Protein AF-A0A7Y8SUD5-F1 (afdb_monomer_lite)

Radius of gyration: 25.75 Å; chains: 1; bounding box: 34×18×96 Å

pLDDT: mean 75.2, std 17.68, range [46.75, 94.88]

Sequence (89 aa):
MSFRYLQSLFFKSASFQHAIEREQRAPHPDWMRLLQLKKRRLVIKDKLYRQVIAPAGNVRLAPVPILRRPFPRNVAARSRSHAPHDFPY

Secondary structure (DSSP, 8-state):
--HHHHHHHHHHHHHHHHHHHHHHTSSS--HHHHHHHHHHHHHHHHHHHHHHTGGGS----PPPP---PPP------------------

Structure (mmCIF, N/CA/C/O backbone):
data_AF-A0A7Y8SUD5-F1
#
_entry.id   AF-A0A7Y8SUD5-F1
#
loop_
_atom_site.group_PDB
_atom_site.id
_atom_site.type_symbol
_atom_site.label_atom_id
_atom_site.label_alt_id
_atom_site.label_comp_id
_atom_site.label_asym_id
_atom_site.label_entity_id
_atom_site.label_seq_id
_atom_site.pdbx_PDB_ins_code
_atom_site.Cartn_x
_atom_site.Cartn_y
_atom_site.Cartn_z
_atom_site.occupancy
_atom_site.B_iso_or_equiv
_atom_site.auth_seq_id
_atom_site.auth_comp_id
_atom_site.auth_asym_id
_atom_site.auth_atom_id
_atom_site.pdbx_PDB_model_num
ATOM 1 N N . MET A 1 1 ? -5.968 -0.131 22.676 1.00 60.81 1 MET A N 1
ATOM 2 C CA . MET A 1 1 ? -5.020 -0.243 21.539 1.00 60.81 1 MET A CA 1
ATOM 3 C C . MET A 1 1 ? -3.787 0.591 21.853 1.00 60.81 1 MET A C 1
ATOM 5 O O . MET A 1 1 ? -3.954 1.719 22.290 1.00 60.81 1 MET A O 1
ATOM 9 N N . SER A 1 2 ? -2.572 0.057 21.690 1.00 79.25 2 SER A N 1
ATOM 10 C CA . SER A 1 2 ? -1.344 0.816 21.988 1.00 79.25 2 SER A CA 1
ATOM 11 C C . SER A 1 2 ? -0.947 1.701 20.804 1.00 79.25 2 SER A C 1
ATOM 13 O O . SER A 1 2 ? -0.821 1.210 19.681 1.00 79.25 2 SER A O 1
ATOM 15 N N . PHE A 1 3 ? -0.702 2.990 21.053 1.00 81.88 3 PHE A N 1
ATOM 16 C CA . PHE A 1 3 ? -0.238 3.958 20.049 1.00 81.88 3 PHE A CA 1
ATOM 17 C C . PHE A 1 3 ? 1.008 3.467 19.290 1.00 81.88 3 PHE A C 1
ATOM 19 O O . PHE A 1 3 ? 1.074 3.557 18.065 1.00 81.88 3 PHE A O 1
ATOM 26 N N . ARG A 1 4 ? 1.946 2.825 20.001 1.00 86.62 4 ARG A N 1
ATOM 27 C CA . ARG A 1 4 ? 3.175 2.248 19.425 1.00 86.62 4 ARG A CA 1
ATOM 28 C C . ARG A 1 4 ? 2.887 1.194 18.355 1.00 86.62 4 ARG A C 1
ATOM 30 O O . ARG A 1 4 ? 3.610 1.080 17.368 1.00 86.62 4 ARG A O 1
ATOM 37 N N . TYR A 1 5 ? 1.817 0.426 18.533 1.00 84.88 5 TYR A N 1
ATOM 38 C CA . TYR A 1 5 ? 1.441 -0.617 17.589 1.00 84.88 5 TYR A CA 1
ATOM 39 C C . TYR A 1 5 ? 0.841 -0.032 16.304 1.00 84.88 5 TYR A C 1
ATOM 41 O O . TYR A 1 5 ? 1.257 -0.431 15.214 1.00 84.88 5 TYR A O 1
ATOM 49 N N . LEU A 1 6 ? -0.030 0.977 16.407 1.00 85.69 6 LEU A N 1
ATOM 50 C CA . LEU A 1 6 ? -0.523 1.720 15.241 1.00 85.69 6 LEU A CA 1
ATOM 51 C C . LEU A 1 6 ? 0.624 2.399 14.486 1.00 85.69 6 LEU A C 1
ATOM 53 O O . LEU A 1 6 ? 0.733 2.241 13.271 1.00 85.69 6 LEU A O 1
ATOM 57 N N . GLN A 1 7 ? 1.532 3.063 15.203 1.00 88.44 7 GLN A N 1
ATOM 58 C CA . GLN A 1 7 ? 2.726 3.681 14.623 1.00 88.44 7 GLN A CA 1
ATOM 59 C C . GLN A 1 7 ? 3.579 2.656 13.857 1.00 88.44 7 GLN A C 1
ATOM 61 O O . GLN A 1 7 ? 4.011 2.919 12.734 1.00 88.44 7 GLN A O 1
ATOM 66 N N . SER A 1 8 ? 3.753 1.448 14.405 1.00 91.56 8 SER A N 1
ATOM 67 C CA . SER A 1 8 ? 4.479 0.370 13.726 1.00 91.56 8 SER A CA 1
ATOM 68 C C . SER A 1 8 ? 3.799 -0.085 12.427 1.00 91.56 8 SER A C 1
ATOM 70 O O . SER A 1 8 ? 4.478 -0.398 11.448 1.00 91.56 8 SER A O 1
ATOM 72 N N . LEU A 1 9 ? 2.462 -0.106 12.385 1.00 88.19 9 LEU A N 1
ATOM 73 C CA . LEU A 1 9 ? 1.698 -0.460 11.189 1.00 88.19 9 LEU A CA 1
ATOM 74 C C . LEU A 1 9 ? 1.785 0.638 10.122 1.00 88.19 9 LEU A C 1
ATOM 76 O O . LEU A 1 9 ? 1.946 0.315 8.945 1.00 88.19 9 LEU A O 1
ATOM 80 N N . PHE A 1 10 ? 1.751 1.913 10.520 1.00 89.38 10 PHE A N 1
ATOM 81 C CA . PHE A 1 10 ? 1.991 3.041 9.614 1.00 89.38 10 PHE A CA 1
ATOM 82 C C . PHE A 1 10 ? 3.395 2.999 9.013 1.00 89.38 10 PHE A C 1
ATOM 84 O O . PHE A 1 10 ? 3.545 3.094 7.798 1.00 89.38 10 PHE A O 1
ATOM 91 N N . PHE A 1 11 ? 4.420 2.768 9.834 1.00 93.50 11 PHE A N 1
ATOM 92 C CA . PHE A 1 11 ? 5.792 2.684 9.340 1.00 93.50 11 PHE A CA 1
ATOM 93 C C . PHE A 1 11 ? 5.971 1.524 8.351 1.00 93.50 11 PHE A C 1
ATOM 95 O O . PHE A 1 11 ? 6.555 1.679 7.277 1.00 93.50 11 PHE A O 1
ATOM 102 N N . LYS A 1 12 ? 5.393 0.357 8.662 1.00 92.44 12 LYS A N 1
ATOM 103 C CA . LYS A 1 12 ? 5.415 -0.797 7.755 1.00 92.44 12 LYS A CA 1
ATOM 104 C C . LYS A 1 12 ? 4.676 -0.517 6.445 1.00 92.44 12 LYS A C 1
ATOM 106 O O . LYS A 1 12 ? 5.147 -0.936 5.392 1.00 92.44 12 LYS A O 1
ATOM 111 N N . SER A 1 13 ? 3.540 0.183 6.479 1.00 91.38 13 SER A N 1
ATOM 112 C CA . SER A 1 13 ? 2.795 0.516 5.257 1.00 91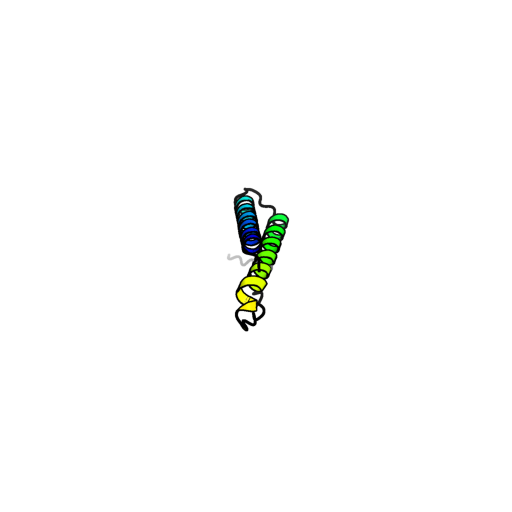.38 13 SER A CA 1
ATOM 113 C C . SER A 1 13 ? 3.577 1.478 4.354 1.00 91.38 13 SER A C 1
ATOM 115 O O . SER A 1 13 ? 3.625 1.255 3.142 1.00 91.38 13 SER A O 1
ATOM 117 N N . ALA A 1 14 ? 4.254 2.471 4.941 1.00 92.50 14 ALA A N 1
ATOM 118 C CA . ALA A 1 14 ? 5.137 3.396 4.234 1.00 92.50 14 ALA A CA 1
ATOM 119 C C . ALA A 1 14 ? 6.345 2.674 3.615 1.00 92.50 14 ALA A C 1
ATOM 121 O O . ALA A 1 14 ? 6.674 2.900 2.453 1.00 92.50 14 ALA A O 1
ATOM 122 N N . SER A 1 15 ? 6.950 1.731 4.345 1.00 94.81 15 SER A N 1
ATOM 123 C CA . SER A 1 15 ? 8.047 0.902 3.830 1.00 94.81 15 SER A CA 1
ATOM 124 C C . SER A 1 15 ? 7.630 0.084 2.599 1.00 94.81 15 SER A C 1
ATOM 126 O O . SER A 1 15 ? 8.338 0.080 1.590 1.00 94.81 15 SER A O 1
ATOM 128 N N . PHE A 1 16 ? 6.447 -0.547 2.623 1.00 92.75 16 PHE A N 1
ATOM 129 C CA . PHE A 1 16 ? 5.929 -1.253 1.446 1.00 92.75 16 PHE A CA 1
ATOM 130 C C . PHE A 1 16 ? 5.637 -0.313 0.278 1.00 92.75 16 PHE A C 1
ATOM 132 O O . PHE A 1 16 ? 5.893 -0.684 -0.863 1.00 92.75 16 PHE A O 1
ATOM 139 N N . GLN A 1 17 ? 5.125 0.890 0.543 1.00 93.19 17 GLN A N 1
ATOM 140 C CA . GLN A 1 17 ? 4.885 1.886 -0.498 1.00 93.19 17 GLN A CA 1
ATOM 141 C C . GLN A 1 17 ? 6.193 2.302 -1.183 1.00 93.19 17 GLN A C 1
ATOM 143 O O . GLN A 1 17 ? 6.270 2.264 -2.408 1.00 93.19 17 GLN A O 1
ATOM 148 N N . HIS A 1 18 ? 7.241 2.581 -0.407 1.00 94.88 18 HIS A N 1
ATOM 149 C CA . HIS A 1 18 ? 8.555 2.916 -0.948 1.00 94.88 18 HIS A CA 1
ATOM 150 C C . HIS A 1 18 ? 9.156 1.766 -1.774 1.00 94.88 18 HIS A C 1
ATOM 152 O O . HIS A 1 18 ? 9.725 1.988 -2.840 1.00 94.88 18 HIS A O 1
ATOM 158 N N . ALA A 1 19 ? 8.995 0.518 -1.319 1.00 92.88 19 ALA A N 1
ATOM 159 C CA . ALA A 1 19 ? 9.449 -0.655 -2.066 1.00 92.88 19 ALA A CA 1
ATOM 160 C C . ALA A 1 19 ? 8.697 -0.831 -3.397 1.00 92.88 19 ALA A C 1
ATOM 162 O O . ALA A 1 19 ? 9.314 -1.181 -4.399 1.00 92.88 19 ALA A O 1
ATOM 163 N N . ILE A 1 20 ? 7.385 -0.564 -3.424 1.00 93.25 20 ILE A N 1
ATOM 164 C CA . ILE A 1 20 ? 6.583 -0.591 -4.656 1.00 93.25 20 ILE A CA 1
ATOM 165 C C . ILE A 1 20 ? 7.068 0.487 -5.621 1.00 93.25 20 ILE A C 1
ATOM 167 O O . ILE A 1 20 ? 7.291 0.188 -6.786 1.00 93.25 20 ILE A O 1
ATOM 171 N N . GLU A 1 21 ? 7.251 1.719 -5.148 1.00 94.81 21 GLU A N 1
ATOM 172 C CA . GLU A 1 21 ? 7.714 2.831 -5.983 1.00 94.81 21 GLU A CA 1
ATOM 173 C C . GLU A 1 21 ? 9.104 2.567 -6.564 1.00 94.81 21 GLU A C 1
ATOM 175 O O . GLU A 1 21 ? 9.340 2.835 -7.740 1.00 94.81 21 GLU A O 1
ATOM 180 N N . ARG A 1 22 ? 10.009 1.991 -5.765 1.00 94.25 22 ARG A N 1
ATOM 181 C CA . ARG A 1 22 ? 11.344 1.595 -6.222 1.00 94.25 22 ARG A CA 1
ATOM 182 C C . ARG A 1 22 ? 11.273 0.531 -7.316 1.00 94.25 22 ARG A C 1
ATOM 184 O O . ARG A 1 22 ? 11.924 0.683 -8.341 1.00 94.25 22 ARG A O 1
ATOM 191 N N . GLU A 1 23 ? 10.478 -0.516 -7.108 1.00 91.62 23 GLU A N 1
ATOM 192 C CA . GLU A 1 23 ? 10.330 -1.612 -8.070 1.00 91.62 23 GLU A CA 1
ATOM 193 C C . GLU A 1 23 ? 9.611 -1.152 -9.349 1.00 91.62 23 GLU A C 1
ATOM 195 O O . GLU A 1 23 ? 9.986 -1.552 -10.441 1.00 91.62 23 GLU A O 1
ATOM 200 N N . GLN A 1 24 ? 8.627 -0.252 -9.247 1.00 92.19 24 GLN A N 1
ATOM 201 C CA . GLN A 1 24 ? 7.930 0.320 -10.409 1.00 92.19 24 GLN A CA 1
ATOM 202 C C . GLN A 1 24 ? 8.811 1.234 -11.261 1.00 92.19 24 GLN A C 1
ATOM 204 O O . GLN A 1 24 ? 8.557 1.371 -12.454 1.00 92.19 24 GLN A O 1
ATOM 209 N N . ARG A 1 25 ? 9.806 1.886 -10.653 1.00 93.50 25 ARG A N 1
ATOM 210 C CA . ARG A 1 25 ? 10.773 2.738 -11.359 1.00 93.50 25 ARG A CA 1
ATOM 211 C C . ARG A 1 25 ? 11.926 1.945 -11.975 1.00 93.50 25 ARG A C 1
ATOM 213 O O . ARG A 1 25 ? 12.730 2.534 -12.691 1.00 93.50 25 ARG A O 1
ATOM 220 N N . ALA A 1 26 ? 12.036 0.647 -11.691 1.00 91.50 26 ALA A N 1
ATOM 221 C CA . ALA A 1 26 ? 13.072 -0.187 -12.281 1.00 91.50 26 ALA A CA 1
ATOM 222 C C . ALA A 1 26 ? 12.830 -0.360 -13.796 1.00 91.50 26 ALA A C 1
ATOM 224 O O . ALA A 1 26 ? 11.679 -0.483 -14.215 1.00 91.50 26 ALA A O 1
ATOM 225 N N . PRO A 1 27 ? 13.891 -0.420 -14.622 1.00 89.06 27 PRO A N 1
ATOM 226 C CA . PRO A 1 27 ? 13.766 -0.626 -16.069 1.00 89.06 27 PRO A CA 1
ATOM 227 C C . PRO A 1 27 ? 13.153 -1.991 -16.426 1.00 89.06 27 PRO A C 1
ATOM 229 O O . PRO A 1 27 ? 12.495 -2.129 -17.454 1.00 89.06 27 PRO A O 1
ATOM 232 N N . HIS A 1 28 ? 13.315 -2.983 -15.546 1.00 88.44 28 HIS A N 1
ATOM 233 C CA . HIS A 1 28 ? 12.699 -4.303 -15.655 1.00 88.44 28 HIS A CA 1
ATOM 234 C C . HIS A 1 28 ? 12.013 -4.659 -14.331 1.00 88.44 28 HIS A C 1
A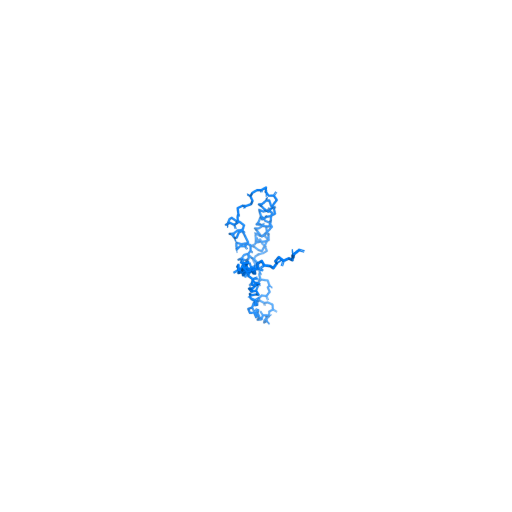TOM 236 O O . HIS A 1 28 ? 12.630 -5.300 -13.479 1.00 88.44 28 HIS A O 1
ATOM 242 N N . PRO A 1 29 ? 10.766 -4.207 -14.115 1.00 87.75 29 PRO A N 1
ATOM 243 C CA . PRO A 1 29 ? 10.059 -4.466 -12.869 1.00 87.75 29 PRO A CA 1
ATOM 244 C C . PRO A 1 29 ? 9.693 -5.948 -12.747 1.00 87.75 29 PRO A C 1
ATOM 246 O O . PRO A 1 29 ? 9.082 -6.521 -13.654 1.00 87.75 29 PRO A O 1
ATOM 249 N N . ASP A 1 30 ? 9.983 -6.559 -11.597 1.00 93.19 30 ASP A N 1
ATOM 250 C CA . ASP A 1 30 ? 9.472 -7.894 -11.296 1.00 93.19 30 ASP A CA 1
ATOM 251 C C . ASP A 1 30 ? 7.989 -7.799 -10.899 1.00 93.19 30 ASP A C 1
ATOM 253 O O . ASP A 1 30 ? 7.609 -7.376 -9.800 1.00 93.19 30 ASP A O 1
ATOM 257 N N . TRP A 1 31 ? 7.120 -8.220 -11.820 1.00 91.12 31 TRP A N 1
ATOM 258 C CA . TRP A 1 31 ? 5.670 -8.229 -11.636 1.00 91.12 31 TRP A CA 1
ATOM 259 C C . TRP A 1 31 ? 5.214 -9.096 -10.461 1.00 91.12 31 TRP A C 1
ATOM 261 O O . TRP A 1 31 ? 4.257 -8.735 -9.766 1.00 91.12 31 TRP A O 1
ATOM 271 N N . MET A 1 32 ? 5.892 -10.218 -10.211 1.00 93.50 32 MET A N 1
ATOM 272 C CA . MET A 1 32 ? 5.560 -11.114 -9.108 1.00 93.50 32 MET A CA 1
ATOM 273 C C . MET A 1 32 ? 5.907 -10.451 -7.779 1.00 93.50 32 MET A C 1
ATOM 275 O O . MET A 1 32 ? 5.087 -10.419 -6.854 1.00 93.50 32 MET A O 1
ATOM 279 N N . ARG A 1 33 ? 7.086 -9.830 -7.707 1.00 91.44 33 ARG A N 1
ATOM 280 C CA . ARG A 1 33 ? 7.512 -9.040 -6.550 1.00 91.44 33 ARG A CA 1
ATOM 281 C C . ARG A 1 33 ? 6.579 -7.858 -6.295 1.00 91.44 33 ARG A C 1
ATOM 283 O O . ARG A 1 33 ? 6.149 -7.656 -5.157 1.00 91.44 33 ARG A O 1
ATOM 290 N N . LEU A 1 34 ? 6.177 -7.128 -7.335 1.00 93.00 34 LEU A N 1
ATOM 291 C CA . LEU A 1 34 ? 5.199 -6.039 -7.235 1.00 93.00 34 LEU A CA 1
ATOM 292 C C . LEU A 1 34 ? 3.853 -6.514 -6.682 1.00 93.00 34 LEU A C 1
ATOM 294 O O . LEU A 1 34 ? 3.277 -5.860 -5.807 1.00 93.00 34 LEU A O 1
ATOM 298 N N . LEU A 1 35 ? 3.348 -7.651 -7.166 1.00 93.12 35 LEU A N 1
ATOM 299 C CA . LEU A 1 35 ? 2.095 -8.230 -6.688 1.00 93.12 35 LEU A CA 1
ATOM 300 C C . LEU A 1 35 ? 2.192 -8.606 -5.203 1.00 93.12 35 LEU A C 1
ATOM 302 O O . LEU A 1 35 ? 1.292 -8.284 -4.422 1.00 93.12 35 LEU A O 1
ATOM 306 N N . GLN A 1 36 ? 3.300 -9.228 -4.792 1.00 94.25 36 GLN A N 1
ATOM 307 C CA . GLN A 1 36 ? 3.548 -9.582 -3.394 1.00 94.25 36 GLN A CA 1
ATOM 308 C C . GLN A 1 36 ? 3.610 -8.344 -2.491 1.00 94.25 36 GLN A C 1
ATOM 310 O O . GLN A 1 36 ? 2.975 -8.325 -1.433 1.00 94.25 36 GLN A O 1
ATOM 315 N N . LEU A 1 37 ? 4.322 -7.294 -2.908 1.00 92.25 37 LEU A N 1
ATOM 316 C CA . LEU A 1 37 ? 4.424 -6.040 -2.159 1.00 92.25 37 LEU A CA 1
ATOM 317 C C . LEU A 1 37 ? 3.057 -5.361 -2.004 1.00 92.25 37 LEU A C 1
ATOM 319 O O . LEU A 1 37 ? 2.679 -4.972 -0.895 1.00 92.25 37 LEU A O 1
ATOM 323 N N . LYS A 1 38 ? 2.266 -5.291 -3.082 1.00 92.12 38 LYS A N 1
ATOM 324 C CA . LYS A 1 38 ? 0.900 -4.745 -3.049 1.00 92.12 38 LYS A CA 1
ATOM 325 C C . LYS A 1 38 ? -0.021 -5.556 -2.137 1.00 92.12 38 LYS A C 1
ATOM 327 O O . LYS A 1 38 ? -0.765 -4.966 -1.353 1.00 92.12 38 LYS A O 1
ATOM 332 N N . LYS A 1 39 ? 0.066 -6.891 -2.169 1.00 94.38 39 LYS A N 1
ATOM 333 C CA . LYS A 1 39 ? -0.706 -7.773 -1.279 1.00 94.38 39 LYS A CA 1
ATOM 334 C C . LYS A 1 39 ? -0.335 -7.555 0.190 1.00 94.38 39 LYS A C 1
ATOM 336 O O . LYS A 1 39 ? -1.222 -7.420 1.028 1.00 94.38 39 LYS A O 1
ATOM 341 N N . ARG A 1 40 ? 0.961 -7.456 0.512 1.00 93.06 40 ARG A N 1
ATOM 342 C CA . ARG A 1 40 ? 1.430 -7.163 1.881 1.00 93.06 40 ARG A CA 1
ATOM 343 C C . ARG A 1 40 ? 0.945 -5.795 2.369 1.00 93.06 40 ARG A C 1
ATOM 345 O O . ARG A 1 40 ? 0.462 -5.693 3.496 1.00 93.06 40 ARG A O 1
ATOM 352 N N . ARG A 1 41 ? 0.996 -4.768 1.513 1.00 92.94 41 ARG A N 1
ATOM 353 C CA . ARG A 1 41 ? 0.454 -3.434 1.816 1.00 92.94 41 ARG A CA 1
ATOM 354 C C . ARG A 1 41 ? -1.051 -3.481 2.099 1.00 92.94 41 ARG A C 1
ATOM 356 O O . ARG A 1 41 ? -1.495 -2.868 3.067 1.00 92.94 41 ARG A O 1
ATOM 363 N N . LEU A 1 42 ? -1.820 -4.228 1.302 1.00 92.00 42 LEU A N 1
ATOM 364 C CA . LEU A 1 42 ? -3.265 -4.389 1.494 1.00 92.00 42 LEU A CA 1
ATOM 365 C C . LEU A 1 42 ? -3.590 -5.007 2.861 1.00 92.00 42 LEU A C 1
ATOM 367 O O . LEU A 1 42 ? -4.396 -4.451 3.596 1.00 92.00 42 LEU A O 1
ATOM 371 N N . VAL A 1 43 ? -2.881 -6.070 3.255 1.00 93.00 43 VAL A N 1
ATOM 372 C CA . VAL A 1 43 ? -3.058 -6.708 4.572 1.00 93.00 43 VAL A CA 1
ATOM 373 C C . VAL A 1 43 ? -2.809 -5.728 5.723 1.00 93.00 43 VAL A C 1
ATOM 375 O O . VAL A 1 43 ? -3.525 -5.753 6.723 1.00 93.00 43 VAL A O 1
ATOM 378 N N . ILE A 1 44 ? -1.802 -4.855 5.618 1.00 90.25 44 ILE A N 1
ATOM 379 C CA . ILE A 1 44 ? -1.553 -3.836 6.650 1.00 90.25 44 ILE A CA 1
ATOM 380 C C . ILE A 1 44 ? -2.654 -2.778 6.671 1.00 90.25 44 ILE A C 1
ATOM 382 O O . ILE A 1 44 ? -3.076 -2.376 7.755 1.00 90.25 44 ILE A O 1
ATOM 386 N N . LYS A 1 45 ? -3.153 -2.364 5.502 1.00 88.50 45 LYS A N 1
ATOM 387 C CA . LYS A 1 45 ? -4.286 -1.439 5.406 1.00 88.50 45 LYS A CA 1
ATOM 388 C C . LYS A 1 45 ? -5.531 -2.020 6.079 1.00 88.50 45 LYS A C 1
ATOM 390 O O . LYS A 1 45 ? -6.171 -1.323 6.858 1.00 88.50 45 LYS A O 1
ATOM 395 N N . ASP A 1 46 ? -5.815 -3.301 5.856 1.00 89.12 46 ASP A N 1
ATOM 396 C CA . ASP A 1 46 ? -6.939 -3.997 6.488 1.00 89.12 46 ASP A CA 1
ATOM 397 C C . ASP A 1 46 ? -6.761 -4.106 8.008 1.00 89.12 46 ASP A C 1
ATOM 399 O O . ASP A 1 46 ? -7.720 -3.941 8.760 1.00 89.12 46 ASP A O 1
ATOM 403 N N . LYS A 1 47 ? -5.530 -4.334 8.490 1.00 87.44 47 LYS A N 1
ATOM 404 C CA . LYS A 1 47 ? -5.221 -4.334 9.932 1.00 87.44 47 LYS A CA 1
ATOM 405 C C . LYS A 1 47 ? -5.440 -2.961 10.565 1.00 87.44 47 LYS A C 1
ATOM 407 O O . LYS A 1 47 ? -6.087 -2.886 11.604 1.00 87.44 47 LYS A O 1
ATOM 412 N N . LEU A 1 48 ? -4.946 -1.895 9.932 1.00 85.69 48 LEU A N 1
ATOM 413 C CA . LEU A 1 48 ? -5.185 -0.516 10.370 1.00 85.69 48 LEU A CA 1
ATOM 414 C C . LEU A 1 48 ? -6.684 -0.204 10.389 1.00 85.69 48 LEU A C 1
ATOM 416 O O . LEU A 1 48 ? -7.194 0.309 11.379 1.00 85.69 48 LEU A O 1
ATOM 420 N N . TYR A 1 49 ? -7.410 -0.595 9.342 1.00 83.38 49 TYR A N 1
ATOM 421 C CA . TYR A 1 49 ? -8.854 -0.406 9.250 1.00 83.38 49 TYR A CA 1
ATOM 422 C C . TYR A 1 49 ? -9.607 -1.112 10.387 1.00 83.38 49 TYR A C 1
ATOM 424 O O . TYR A 1 49 ? -10.421 -0.497 11.072 1.00 83.38 49 TYR A O 1
ATOM 432 N N . ARG A 1 50 ? -9.293 -2.386 10.657 1.00 82.44 50 ARG A N 1
ATOM 433 C CA . ARG A 1 50 ? -9.904 -3.154 11.756 1.00 82.44 50 ARG A CA 1
ATOM 434 C C . ARG A 1 50 ? -9.604 -2.584 13.142 1.00 82.44 50 ARG A C 1
ATOM 436 O O . ARG A 1 50 ? -10.348 -2.853 14.072 1.00 82.44 50 ARG A O 1
ATOM 443 N N . GLN A 1 51 ? -8.512 -1.846 13.299 1.00 78.44 51 GLN A N 1
ATOM 444 C CA . GLN A 1 51 ? -8.087 -1.327 14.600 1.00 78.44 51 GLN A CA 1
ATOM 445 C C . GLN A 1 51 ? -8.485 0.126 14.839 1.00 78.44 51 GLN A C 1
ATOM 447 O O . GLN A 1 51 ? -8.600 0.523 15.993 1.00 78.44 51 GLN A O 1
ATOM 452 N N . VAL A 1 52 ? -8.680 0.906 13.774 1.00 75.56 52 VAL A N 1
ATOM 453 C CA . VAL A 1 52 ? -8.995 2.340 13.848 1.00 75.56 52 VAL A CA 1
ATOM 454 C C . VAL A 1 52 ? -10.456 2.613 13.493 1.00 75.56 52 VAL A C 1
ATOM 456 O O . VAL A 1 52 ? -11.097 3.416 14.156 1.00 75.56 52 VAL A O 1
ATOM 459 N N . ILE A 1 53 ? -10.993 1.938 12.471 1.00 65.75 53 ILE A N 1
ATOM 460 C CA . ILE A 1 53 ? -12.311 2.248 11.892 1.00 65.75 53 ILE A CA 1
ATOM 461 C C . ILE A 1 53 ? -13.381 1.260 12.369 1.00 65.75 53 ILE A C 1
ATOM 463 O O . ILE A 1 53 ? -14.470 1.675 12.747 1.00 65.75 53 ILE A O 1
ATOM 467 N N . ALA A 1 54 ? -13.078 -0.041 12.429 1.00 61.44 54 ALA A N 1
ATOM 468 C CA . ALA A 1 54 ? -14.046 -1.039 12.899 1.00 61.44 54 ALA A CA 1
ATOM 469 C C . ALA A 1 54 ? -14.543 -0.849 14.354 1.00 61.44 54 ALA A C 1
ATOM 471 O O . ALA A 1 54 ? -15.728 -1.089 14.578 1.00 61.44 54 ALA A O 1
ATOM 472 N N . PRO A 1 55 ? -13.733 -0.400 15.340 1.00 59.94 55 PRO A N 1
ATOM 473 C CA . PRO A 1 55 ? -14.258 -0.119 16.679 1.00 59.94 55 PRO A CA 1
ATOM 474 C C . PRO A 1 55 ? -15.075 1.182 16.765 1.00 59.94 55 PRO A C 1
ATOM 476 O O . PRO A 1 55 ? -15.732 1.398 17.776 1.00 59.94 55 PRO A O 1
ATOM 479 N N . ALA A 1 56 ? -15.065 2.035 15.731 1.00 57.19 56 ALA A N 1
ATOM 480 C CA . ALA A 1 56 ? -15.778 3.317 15.711 1.00 57.19 56 ALA A CA 1
ATOM 481 C C . ALA A 1 56 ? -17.220 3.229 15.155 1.00 57.19 56 ALA A C 1
ATOM 483 O O . ALA A 1 56 ? -17.922 4.234 15.128 1.00 57.19 56 ALA A O 1
ATOM 484 N N . GLY A 1 57 ? -17.685 2.036 14.761 1.00 46.75 57 GLY A N 1
ATOM 485 C CA . GLY A 1 57 ? -19.077 1.782 14.371 1.00 46.75 57 GLY A CA 1
ATOM 486 C C . GLY A 1 57 ? -19.250 1.347 12.912 1.00 46.75 57 GLY A C 1
ATOM 487 O O . GLY A 1 57 ? -18.783 2.002 11.990 1.00 46.75 57 GLY A O 1
ATOM 488 N N . ASN A 1 58 ? -19.927 0.208 12.725 1.00 50.69 58 ASN A N 1
ATOM 489 C CA . ASN A 1 58 ? -20.695 -0.232 11.548 1.00 50.69 58 ASN A CA 1
ATOM 490 C C . ASN A 1 58 ? -20.375 0.372 10.163 1.00 50.69 58 ASN A C 1
ATOM 492 O O . ASN A 1 58 ? -21.273 0.837 9.465 1.00 50.69 58 ASN A O 1
ATOM 496 N N . VAL A 1 59 ? -19.144 0.241 9.670 1.00 55.22 59 VAL A N 1
ATOM 497 C CA . VAL A 1 59 ? -18.884 0.395 8.230 1.00 55.22 59 VAL A CA 1
ATOM 498 C C . VAL A 1 59 ? -18.737 -0.998 7.617 1.00 55.22 59 VAL A C 1
ATOM 500 O O . VAL A 1 59 ? -17.653 -1.579 7.565 1.00 55.22 59 VAL A O 1
ATOM 503 N N . ARG A 1 60 ? -19.867 -1.576 7.185 1.00 50.03 60 ARG A N 1
ATOM 504 C CA . ARG A 1 60 ? -19.883 -2.781 6.342 1.00 50.03 60 ARG A CA 1
ATOM 505 C C . ARG A 1 60 ? -19.235 -2.426 5.003 1.00 50.03 60 ARG A C 1
ATOM 507 O O . ARG A 1 60 ? -19.853 -1.778 4.165 1.00 50.03 60 ARG A O 1
ATOM 514 N N . LEU A 1 61 ? -17.989 -2.844 4.801 1.00 55.50 61 LEU A N 1
ATOM 515 C CA . LEU A 1 61 ? -17.345 -2.774 3.493 1.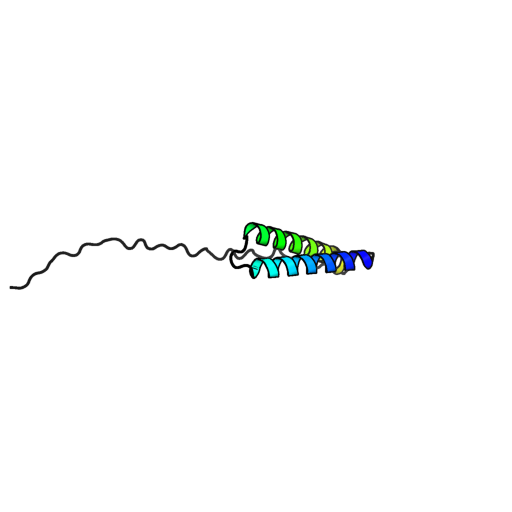00 55.50 61 LEU A CA 1
ATOM 516 C C . LEU A 1 61 ? -18.046 -3.767 2.561 1.00 55.50 61 LEU A C 1
ATOM 518 O O . LEU A 1 61 ? -17.870 -4.979 2.690 1.00 55.50 61 LEU A O 1
ATOM 522 N N . ALA A 1 62 ? -18.848 -3.251 1.631 1.00 54.50 62 ALA A N 1
ATOM 523 C CA . ALA A 1 62 ? -19.293 -4.034 0.490 1.00 54.50 62 ALA A CA 1
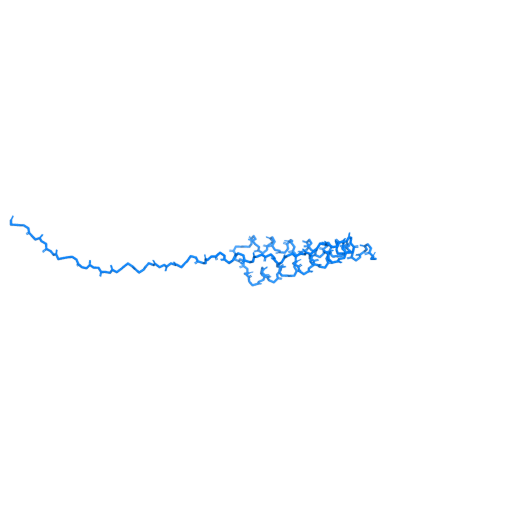ATOM 524 C C . ALA A 1 62 ? -18.050 -4.519 -0.285 1.00 54.50 62 ALA A C 1
ATOM 526 O O . ALA A 1 62 ? -17.085 -3.755 -0.422 1.00 54.50 62 ALA A O 1
ATOM 527 N N . PRO A 1 63 ? -18.026 -5.774 -0.766 1.00 52.75 63 PRO A N 1
ATOM 528 C CA . PRO A 1 63 ? -16.914 -6.271 -1.562 1.00 52.75 63 PRO A CA 1
ATOM 529 C C . PRO A 1 63 ? -16.700 -5.336 -2.754 1.00 52.75 63 PRO A C 1
ATOM 531 O O . PRO A 1 63 ? -17.624 -5.085 -3.525 1.00 52.75 63 PRO A O 1
ATOM 534 N N . VAL A 1 64 ? -15.488 -4.790 -2.883 1.00 60.09 64 VAL A N 1
ATOM 535 C CA . VAL A 1 64 ? -15.144 -3.931 -4.020 1.00 60.09 64 VAL A CA 1
ATOM 536 C C . VAL A 1 64 ? -15.298 -4.783 -5.282 1.00 60.09 64 VAL A C 1
ATOM 538 O O . VAL A 1 64 ? -14.621 -5.812 -5.380 1.00 60.09 64 VAL A O 1
ATOM 541 N N . PRO A 1 65 ? -16.172 -4.409 -6.234 1.00 50.50 65 PRO A N 1
ATOM 542 C CA . PRO A 1 65 ? -16.332 -5.172 -7.457 1.00 50.50 65 PRO A CA 1
ATOM 543 C C . PRO A 1 65 ? -14.992 -5.170 -8.185 1.00 50.50 65 PRO A C 1
ATOM 545 O O . PRO A 1 65 ? -14.461 -4.124 -8.564 1.00 50.50 65 PRO A O 1
ATOM 548 N N . ILE A 1 66 ? -14.413 -6.358 -8.348 1.00 58.78 66 ILE A N 1
ATOM 549 C CA . ILE A 1 66 ? -13.228 -6.545 -9.175 1.00 58.78 66 ILE A CA 1
ATOM 550 C C . ILE A 1 66 ? -13.707 -6.337 -10.608 1.00 58.78 66 ILE A C 1
ATOM 552 O O . ILE A 1 66 ? -14.179 -7.273 -11.252 1.00 58.78 66 ILE A O 1
ATOM 556 N N . LEU A 1 67 ? -13.625 -5.098 -11.097 1.00 54.19 67 LEU A N 1
ATOM 557 C CA . LEU A 1 67 ? -13.848 -4.788 -12.501 1.00 54.19 67 LEU A CA 1
ATOM 558 C C . LEU A 1 67 ? -12.722 -5.470 -13.287 1.00 54.19 67 LEU A C 1
ATOM 560 O O . LEU A 1 67 ? -11.649 -4.899 -13.495 1.00 54.19 67 LEU A O 1
ATOM 564 N N . ARG A 1 68 ? -12.937 -6.735 -13.664 1.00 53.75 68 ARG A N 1
ATOM 565 C CA . ARG A 1 68 ? -12.094 -7.466 -14.607 1.00 53.75 68 ARG A CA 1
ATOM 566 C C . ARG A 1 68 ? -12.222 -6.745 -15.940 1.00 53.75 68 ARG A C 1
ATOM 568 O O . ARG A 1 68 ? -13.095 -7.067 -16.738 1.00 53.75 68 ARG A O 1
ATOM 575 N N . ARG A 1 69 ? -11.393 -5.722 -16.153 1.00 55.72 69 ARG A N 1
ATOM 576 C CA . ARG A 1 69 ? -11.263 -5.098 -17.468 1.00 55.72 69 ARG A CA 1
ATOM 577 C C . ARG A 1 69 ? -10.916 -6.227 -18.443 1.00 55.72 69 ARG A C 1
ATOM 579 O O . ARG A 1 69 ? -9.935 -6.930 -18.184 1.00 55.72 69 ARG A O 1
ATOM 586 N N . PRO A 1 70 ? -11.731 -6.471 -19.481 1.00 50.41 70 PRO A N 1
ATOM 587 C CA . PRO A 1 70 ? -11.437 -7.523 -20.435 1.00 50.41 70 PRO A CA 1
ATOM 588 C C . PRO A 1 70 ? -10.066 -7.237 -21.049 1.00 50.41 70 PRO A C 1
ATOM 590 O O . PRO A 1 70 ? -9.797 -6.123 -21.500 1.00 50.41 70 PRO A O 1
ATOM 593 N N . PHE A 1 71 ? -9.181 -8.232 -21.003 1.00 52.97 71 PHE A N 1
ATOM 594 C CA . PHE A 1 71 ? -7.927 -8.190 -21.746 1.00 52.97 71 PHE A CA 1
ATOM 595 C C . PHE A 1 71 ? -8.267 -7.960 -23.224 1.00 52.97 71 PHE A C 1
ATOM 597 O O . PHE A 1 71 ? -9.145 -8.664 -23.736 1.00 52.97 71 PHE A O 1
ATOM 604 N N . PRO A 1 72 ? -7.616 -7.012 -23.921 1.00 53.09 72 PRO A N 1
ATOM 605 C CA . PRO A 1 72 ? -7.825 -6.850 -25.350 1.00 53.09 72 PRO A C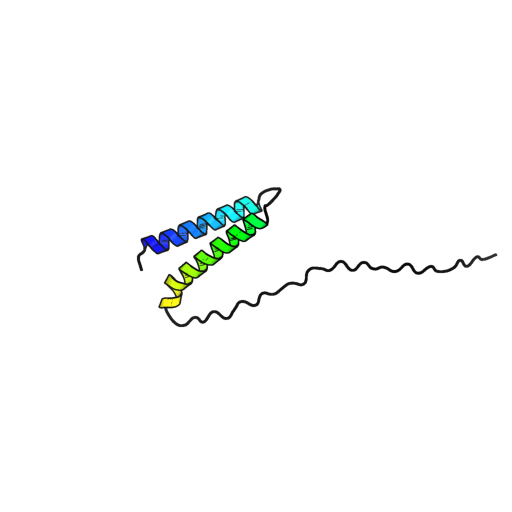A 1
ATOM 606 C C . PRO A 1 72 ? -7.358 -8.132 -26.045 1.00 53.09 72 PRO A C 1
ATOM 608 O O . PRO A 1 72 ? -6.168 -8.424 -26.145 1.00 53.09 72 PRO A O 1
ATOM 611 N N . ARG A 1 73 ? -8.325 -8.949 -26.466 1.00 52.88 73 ARG A N 1
ATOM 612 C CA . ARG A 1 73 ? -8.093 -10.144 -27.269 1.00 52.88 73 ARG A CA 1
ATOM 613 C C . ARG A 1 73 ? -7.781 -9.632 -28.673 1.00 52.88 73 ARG A C 1
ATOM 615 O O . ARG A 1 73 ? -8.683 -9.167 -29.361 1.00 52.88 73 ARG A O 1
ATOM 622 N N . ASN A 1 74 ? -6.510 -9.660 -29.070 1.00 57.09 74 ASN A N 1
ATOM 623 C CA . ASN A 1 74 ? -6.107 -9.406 -30.452 1.00 57.09 74 ASN A CA 1
ATOM 624 C C . ASN A 1 74 ? -6.731 -10.486 -31.345 1.00 57.09 74 ASN A C 1
ATOM 626 O O . ASN A 1 74 ? -6.167 -11.562 -31.524 1.00 57.09 74 ASN A O 1
ATOM 630 N N . VAL A 1 75 ? -7.923 -10.215 -31.873 1.00 57.84 75 VAL A N 1
ATOM 631 C CA . VAL A 1 75 ? -8.556 -11.022 -32.916 1.00 57.84 75 VAL A CA 1
ATOM 632 C C . VAL A 1 75 ? -8.264 -10.334 -34.241 1.00 57.84 75 VAL A C 1
ATOM 634 O O . VAL A 1 75 ? -9.064 -9.561 -34.750 1.00 57.84 75 VAL A O 1
ATOM 637 N N . ALA A 1 76 ? -7.084 -10.603 -34.793 1.00 54.53 76 ALA A N 1
ATOM 638 C CA . ALA A 1 76 ? -6.777 -10.303 -36.186 1.00 54.53 76 ALA A CA 1
ATOM 639 C C . ALA A 1 76 ? -6.838 -11.605 -36.997 1.00 54.53 76 ALA A C 1
ATOM 641 O O . ALA A 1 76 ? -5.847 -12.058 -37.558 1.00 54.53 76 ALA A O 1
ATOM 642 N N . ALA A 1 77 ? -8.015 -12.231 -37.039 1.00 57.25 77 ALA A N 1
ATOM 643 C CA . ALA A 1 77 ? -8.337 -13.216 -38.065 1.00 57.25 77 ALA A CA 1
ATOM 644 C C . ALA A 1 77 ? -8.876 -12.445 -39.276 1.00 57.25 77 ALA A C 1
ATOM 646 O O . ALA A 1 77 ? -10.083 -12.283 -39.432 1.00 57.25 77 ALA A O 1
ATOM 647 N N . ARG A 1 78 ? -7.979 -11.888 -40.100 1.00 55.69 78 ARG A N 1
ATOM 648 C CA . ARG A 1 78 ? -8.373 -11.310 -41.390 1.00 55.69 78 ARG A CA 1
ATOM 649 C C . ARG A 1 78 ? -8.205 -12.388 -42.453 1.00 55.69 78 ARG A C 1
ATOM 651 O O . ARG A 1 78 ? -7.099 -12.661 -42.913 1.00 55.69 78 ARG A O 1
ATOM 658 N N . SER A 1 79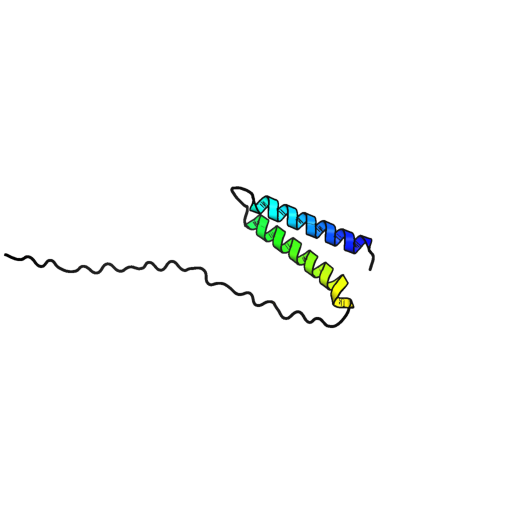 ? -9.318 -13.047 -42.752 1.00 53.97 79 SER A N 1
ATOM 659 C CA . SER A 1 79 ? -9.456 -14.079 -43.771 1.00 53.97 79 SER A CA 1
ATOM 660 C C . SER A 1 79 ? -8.916 -13.603 -45.119 1.00 53.97 79 SER A C 1
ATOM 662 O O . SER A 1 79 ? -9.265 -12.525 -45.599 1.00 53.97 79 SER A O 1
ATOM 664 N N . ARG A 1 80 ? -8.070 -14.436 -45.729 1.00 56.25 80 ARG A N 1
ATOM 665 C CA . ARG A 1 80 ? -7.736 -14.372 -47.151 1.00 56.25 80 ARG A CA 1
ATOM 666 C C . ARG A 1 80 ? -9.013 -14.648 -47.944 1.00 56.25 80 ARG A C 1
ATOM 668 O O . ARG A 1 80 ? -9.526 -15.760 -47.887 1.00 56.25 80 ARG A O 1
ATOM 675 N N . SER A 1 81 ? -9.497 -13.668 -48.694 1.00 55.09 81 SER A N 1
ATOM 676 C CA . SER A 1 81 ? -10.445 -13.887 -49.786 1.00 55.09 81 SER A CA 1
ATOM 677 C C . SER A 1 81 ? -9.830 -13.324 -51.060 1.00 55.09 81 SER A C 1
ATOM 679 O O . SER A 1 81 ? -9.694 -12.116 -51.236 1.00 55.09 81 SER A O 1
ATOM 681 N N . HIS A 1 82 ? -9.382 -14.265 -51.880 1.00 53.16 82 HIS A N 1
ATOM 682 C CA . HIS A 1 82 ? -8.918 -14.138 -53.251 1.00 53.16 82 HIS A CA 1
ATOM 683 C C . HIS A 1 82 ? -10.047 -13.523 -54.098 1.00 53.16 82 HIS A C 1
ATOM 685 O O . HIS A 1 82 ? -11.161 -14.042 -54.071 1.00 53.16 82 HIS A O 1
ATOM 691 N N . ALA A 1 83 ? -9.783 -12.431 -54.815 1.00 57.56 83 ALA A N 1
ATOM 692 C CA . ALA A 1 83 ? -10.656 -11.943 -55.884 1.00 57.56 83 ALA A CA 1
ATOM 693 C C . ALA A 1 83 ? -9.960 -12.211 -57.235 1.00 57.56 83 ALA A C 1
ATOM 695 O O . ALA A 1 83 ? -8.734 -12.055 -57.294 1.00 57.56 83 ALA A O 1
ATOM 696 N N . PRO A 1 84 ? -10.684 -12.671 -58.274 1.00 56.06 84 PRO A N 1
ATOM 697 C CA . PRO A 1 84 ? -10.092 -13.048 -59.549 1.00 56.06 84 PRO A CA 1
ATOM 698 C C . PRO A 1 84 ? -9.752 -11.830 -60.415 1.00 56.06 84 PRO A C 1
ATOM 700 O O . PRO A 1 84 ? -10.350 -10.766 -60.296 1.00 56.06 84 PRO A O 1
ATOM 703 N N . HIS A 1 85 ? -8.748 -12.037 -61.265 1.00 56.94 85 HIS A N 1
ATOM 704 C CA . HIS A 1 85 ? -8.284 -11.142 -62.319 1.00 56.94 85 HIS A CA 1
ATOM 705 C C . HIS A 1 85 ? -9.400 -10.819 -63.320 1.00 56.94 85 HIS A C 1
ATOM 707 O O . HIS A 1 85 ? -9.903 -11.739 -63.959 1.00 56.94 85 HIS A O 1
ATOM 713 N N . ASP A 1 86 ? -9.655 -9.532 -63.550 1.00 52.19 86 ASP A N 1
ATOM 714 C CA . ASP A 1 86 ? -10.293 -9.045 -64.774 1.00 52.19 86 ASP A CA 1
ATOM 715 C C . ASP A 1 86 ? -9.259 -8.237 -65.579 1.00 52.19 86 ASP A C 1
ATOM 717 O O . ASP A 1 86 ? -8.750 -7.209 -65.127 1.00 52.19 86 ASP A O 1
ATOM 721 N N . PHE A 1 87 ? -8.902 -8.752 -66.758 1.00 51.41 87 PHE A N 1
ATOM 722 C CA . PHE A 1 87 ? -8.131 -8.062 -67.799 1.00 51.41 87 PHE A CA 1
ATOM 723 C C . PHE A 1 87 ? -9.081 -7.241 -68.685 1.00 51.41 87 PHE A C 1
ATOM 725 O O . PHE A 1 87 ? -10.149 -7.751 -69.029 1.00 51.41 87 PHE A O 1
ATOM 732 N N . PRO A 1 88 ? -8.673 -6.061 -69.182 1.00 63.56 88 PRO A N 1
ATOM 733 C CA . PRO A 1 88 ? -9.218 -5.521 -70.416 1.00 63.56 88 PRO A CA 1
ATOM 734 C C . PRO A 1 88 ? -8.194 -5.550 -71.563 1.00 63.56 88 PRO A C 1
ATOM 736 O O . PRO A 1 88 ? -6.982 -5.484 -71.346 1.00 63.56 88 PRO A O 1
ATOM 739 N N . TYR A 1 89 ? -8.767 -5.699 -72.759 1.00 50.19 89 TYR A N 1
ATOM 740 C CA . TYR A 1 89 ? -8.179 -5.756 -74.100 1.00 50.19 89 TYR A CA 1
ATOM 741 C C . TYR A 1 89 ? -7.367 -4.518 -74.488 1.00 50.19 89 TYR A C 1
ATOM 743 O O . TYR A 1 89 ? -7.738 -3.406 -74.045 1.00 50.19 89 TYR A O 1
#

Foldseek 3Di:
DDPVVLVVLVVLLVVLVVVLVVLVPDPDRDPVVNVVSVVVSVVSVVVNCCVPPVVVDDDDDDPDPPPPPDDPDPPPPPDDDDDDDDDDD